Protein AF-A0A1D8IQ84-F1 (afdb_monomer_lite)

pLDDT: mean 81.55, std 20.2, range [34.31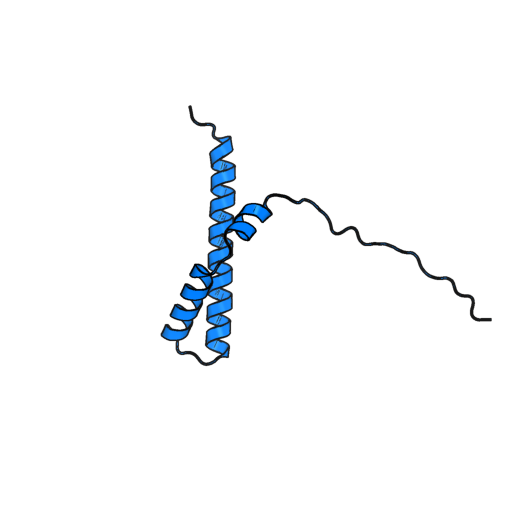, 98.69]

Organism: NCBI:txid2819280

Foldseek 3Di:
DPDPVVVVVVVVLVVLLVVQLVVQLVVQLVVCVVVVHDNVSSNVRSVVSNVPDDVVCSNPVVDDPPDPPDPPDDDPPDPPD

Radius of gyration: 21.8 Å; chains: 1; bounding box: 47×62×40 Å

Sequence (81 aa):
MKPLLSQAGERALAERVRTACREAAVAAYEEAALRGLCAEGALEYALDAIRRLDLETVIETSVSPESPELPGCEPSSDPVG

Structure (mmCIF, N/CA/C/O backbone):
data_AF-A0A1D8IQ84-F1
#
_entry.id   AF-A0A1D8IQ84-F1
#
loop_
_atom_site.group_PDB
_atom_site.id
_atom_site.type_symbol
_atom_site.label_atom_id
_atom_site.label_alt_id
_atom_site.label_comp_id
_atom_site.label_asym_id
_atom_site.label_entity_id
_atom_site.label_seq_id
_atom_site.pdbx_PDB_ins_code
_atom_site.Cartn_x
_atom_site.Cartn_y
_atom_site.Cartn_z
_atom_site.occupancy
_atom_site.B_iso_or_equiv
_atom_site.auth_seq_id
_atom_site.auth_comp_id
_atom_site.auth_asym_id
_atom_site.auth_atom_id
_atom_site.pdbx_PDB_model_num
ATOM 1 N N . MET A 1 1 ? -27.046 14.042 22.324 1.00 47.94 1 MET A N 1
ATOM 2 C CA . MET A 1 1 ? -25.644 13.752 22.700 1.00 47.94 1 MET A CA 1
ATOM 3 C C . MET A 1 1 ? -25.217 12.464 22.007 1.00 47.94 1 MET A C 1
ATOM 5 O O . MET A 1 1 ? -25.769 11.425 22.335 1.00 47.94 1 MET A O 1
ATOM 9 N N . LYS A 1 2 ? -24.322 12.524 21.008 1.00 52.41 2 LYS A N 1
ATOM 10 C CA . LYS A 1 2 ? -23.683 11.325 20.428 1.00 52.41 2 LYS A CA 1
ATOM 11 C C . LYS A 1 2 ? -22.545 10.883 21.366 1.00 52.41 2 LYS A C 1
ATOM 13 O O . LYS A 1 2 ? -21.846 11.765 21.869 1.00 52.41 2 LYS A O 1
ATOM 18 N N . PRO A 1 3 ? -22.372 9.585 21.659 1.00 52.91 3 PRO A N 1
ATOM 19 C CA . PRO A 1 3 ? -21.419 9.139 22.669 1.00 52.91 3 PRO A CA 1
ATOM 20 C C . PRO A 1 3 ? -19.976 9.268 22.158 1.00 52.91 3 PRO A C 1
ATOM 22 O O . PRO A 1 3 ? -19.657 8.866 21.044 1.00 52.91 3 PRO A O 1
ATOM 25 N N . LEU A 1 4 ? -19.080 9.800 22.995 1.00 57.28 4 LEU A N 1
ATOM 26 C CA . LEU A 1 4 ? -17.635 9.923 22.727 1.00 57.28 4 LEU A CA 1
ATOM 27 C C . LEU A 1 4 ? -16.937 8.559 22.538 1.00 57.28 4 LEU A C 1
ATOM 29 O O . LEU A 1 4 ? -15.856 8.496 21.961 1.00 57.28 4 LEU A O 1
ATOM 33 N N . LEU A 1 5 ? -17.581 7.472 22.975 1.00 55.34 5 LEU A N 1
ATOM 34 C CA . LEU A 1 5 ? -17.094 6.099 22.841 1.00 55.34 5 LEU A CA 1
ATOM 35 C C . LEU A 1 5 ? -17.131 5.581 21.388 1.00 55.34 5 LEU A C 1
ATOM 37 O O . LEU A 1 5 ? -16.254 4.798 21.033 1.00 55.34 5 LEU A O 1
ATOM 41 N N . SER A 1 6 ? -18.060 6.036 20.525 1.00 63.50 6 SER A N 1
ATOM 42 C CA . SER A 1 6 ? -18.054 5.616 19.104 1.00 63.50 6 SER A CA 1
ATOM 43 C C . SER A 1 6 ? -16.926 6.292 18.324 1.00 63.50 6 SER A C 1
ATOM 45 O O . SER A 1 6 ? -16.276 5.654 17.504 1.00 63.50 6 SER A O 1
ATOM 47 N N . GLN A 1 7 ? -16.605 7.546 18.659 1.00 71.38 7 GLN A N 1
ATOM 48 C CA . GLN A 1 7 ? -15.561 8.314 17.976 1.00 71.38 7 GLN A CA 1
ATOM 49 C C . GLN A 1 7 ? -14.158 7.737 18.195 1.00 71.38 7 GLN A C 1
ATOM 51 O O . GLN A 1 7 ? -13.327 7.810 17.295 1.00 71.38 7 GLN A O 1
ATOM 56 N N . ALA A 1 8 ? -13.874 7.156 19.366 1.00 77.62 8 ALA A N 1
ATOM 57 C CA . ALA A 1 8 ? -12.585 6.510 19.618 1.00 77.62 8 ALA A CA 1
ATOM 58 C C . ALA A 1 8 ? -12.407 5.246 18.757 1.00 77.62 8 ALA A C 1
ATOM 60 O O . ALA A 1 8 ? -11.340 5.054 18.175 1.00 77.62 8 ALA A O 1
ATOM 61 N N . GLY A 1 9 ? -13.461 4.432 18.621 1.00 84.88 9 GLY A N 1
ATOM 62 C CA . GLY A 1 9 ? -13.464 3.254 17.747 1.00 84.88 9 GLY A CA 1
ATOM 63 C C . GLY A 1 9 ? -13.395 3.620 16.262 1.00 84.88 9 GLY A C 1
ATOM 64 O O . GLY A 1 9 ? -12.573 3.074 15.532 1.00 84.88 9 GLY A O 1
ATOM 65 N N . GLU A 1 10 ? -14.186 4.606 15.829 1.00 88.12 10 GLU A N 1
ATOM 66 C CA . GLU A 1 10 ? -14.160 5.145 14.462 1.00 88.12 10 GLU A CA 1
ATOM 67 C C . GLU A 1 10 ? -12.787 5.738 14.113 1.00 88.12 10 GLU A C 1
ATOM 69 O O . GLU A 1 10 ? -12.262 5.500 13.026 1.00 88.12 10 GLU A O 1
ATOM 74 N N . ARG A 1 11 ? -12.161 6.464 15.050 1.00 90.06 11 ARG A N 1
ATOM 75 C CA . ARG A 1 11 ? -10.806 6.994 14.873 1.00 90.06 11 ARG A CA 1
ATOM 76 C C . ARG A 1 11 ? -9.772 5.879 14.782 1.00 90.06 11 ARG A C 1
ATOM 78 O O . ARG A 1 11 ? -8.949 5.917 13.876 1.00 90.06 11 ARG A O 1
ATOM 85 N N . ALA A 1 12 ? -9.816 4.890 15.674 1.00 89.75 12 ALA A N 1
ATOM 86 C CA . ALA A 1 12 ? -8.899 3.753 15.628 1.00 89.75 12 ALA A CA 1
ATOM 87 C C . ALA A 1 12 ? -9.026 2.979 14.305 1.00 89.75 12 ALA A C 1
ATOM 89 O O . ALA A 1 12 ? -8.018 2.606 13.703 1.00 89.75 12 ALA A O 1
ATOM 90 N N . LEU A 1 13 ? -10.253 2.800 13.808 1.00 91.25 13 LEU A N 1
ATOM 91 C CA . LEU A 1 13 ? -10.500 2.207 12.498 1.00 91.25 13 LEU A CA 1
ATOM 92 C C . LEU A 1 13 ? -9.927 3.067 11.361 1.00 91.25 13 LEU A C 1
ATOM 94 O O . LEU A 1 13 ? -9.214 2.551 10.505 1.00 91.25 13 LEU A O 1
ATOM 98 N N . ALA A 1 14 ? -10.173 4.378 11.364 1.00 93.31 14 ALA A N 1
ATOM 99 C CA . ALA A 1 14 ? -9.631 5.280 10.349 1.00 93.31 14 ALA A CA 1
ATOM 100 C C . ALA A 1 14 ? -8.091 5.293 10.340 1.00 93.31 14 ALA A C 1
ATOM 102 O O . ALA A 1 14 ? -7.468 5.329 9.278 1.00 93.31 14 ALA A O 1
ATOM 103 N N . GLU A 1 15 ? -7.458 5.232 11.514 1.00 94.81 15 GLU A N 1
ATOM 104 C CA . GLU A 1 15 ? -6.001 5.163 11.632 1.00 94.81 15 GLU A CA 1
ATOM 105 C C . GLU A 1 15 ? -5.440 3.833 11.110 1.00 94.81 15 GLU A C 1
ATOM 107 O O . GLU A 1 15 ? -4.400 3.844 10.447 1.00 94.81 15 GLU A O 1
ATOM 112 N N . ARG A 1 16 ? -6.151 2.718 11.320 1.00 93.56 16 ARG A N 1
ATOM 113 C CA . ARG A 1 16 ? -5.827 1.413 10.721 1.00 93.56 16 ARG A CA 1
ATOM 114 C C . ARG A 1 16 ? -5.910 1.442 9.203 1.00 93.56 16 ARG A C 1
ATOM 116 O O . ARG A 1 16 ? -4.934 1.087 8.552 1.00 93.56 16 ARG A O 1
ATOM 123 N N . VAL A 1 17 ? -7.018 1.933 8.644 1.00 95.00 17 VAL A N 1
ATOM 124 C CA . VAL A 1 17 ? -7.185 2.071 7.187 1.00 95.00 17 VAL A CA 1
ATOM 125 C C . VAL A 1 17 ? -6.063 2.927 6.601 1.00 95.00 17 VAL A C 1
ATOM 127 O O . VAL A 1 17 ? -5.423 2.537 5.628 1.00 95.00 17 VAL A O 1
ATOM 130 N N . ARG A 1 18 ? -5.747 4.064 7.233 1.00 97.12 18 ARG A N 1
ATOM 131 C CA . ARG A 1 18 ? -4.635 4.928 6.810 1.00 97.12 18 ARG A CA 1
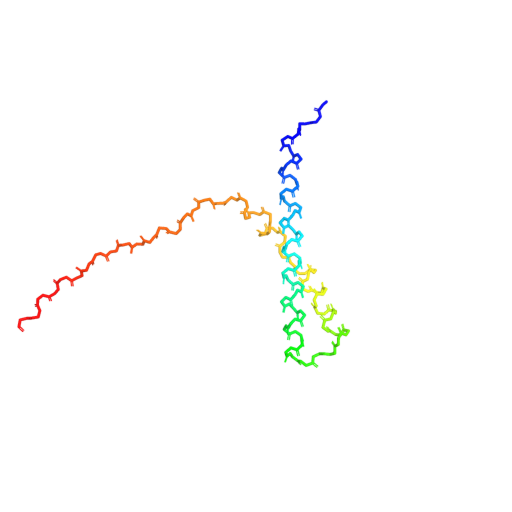ATOM 132 C C . ARG A 1 18 ? -3.292 4.196 6.821 1.00 97.12 18 ARG A C 1
ATOM 134 O O . ARG A 1 18 ? -2.477 4.417 5.928 1.00 97.12 18 ARG A O 1
ATOM 141 N N . THR A 1 19 ? -3.037 3.378 7.837 1.00 96.94 19 THR A N 1
ATOM 142 C CA . THR A 1 19 ? -1.809 2.583 7.927 1.00 96.94 19 THR A CA 1
ATOM 143 C C . THR A 1 19 ? -1.745 1.519 6.840 1.00 96.94 19 THR A C 1
ATOM 145 O O . THR A 1 19 ? -0.750 1.494 6.123 1.00 96.94 19 THR A O 1
ATOM 148 N N . ALA A 1 20 ? -2.821 0.766 6.624 1.00 97.19 20 ALA A N 1
ATOM 149 C CA . ALA A 1 20 ? -2.886 -0.251 5.580 1.00 97.19 20 ALA A CA 1
ATOM 150 C C . ALA A 1 20 ? -2.684 0.346 4.173 1.00 97.19 20 ALA A C 1
ATOM 152 O O . ALA A 1 20 ? -1.885 -0.164 3.391 1.00 97.19 20 ALA A O 1
ATOM 153 N N . CYS A 1 21 ? -3.311 1.490 3.867 1.00 98.19 21 CYS A N 1
ATOM 154 C CA . CYS A 1 21 ? -3.085 2.191 2.598 1.00 98.19 21 CYS A CA 1
AT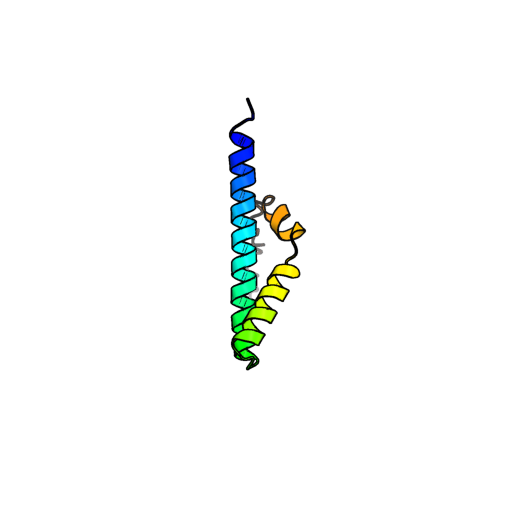OM 155 C C . CYS A 1 21 ? -1.625 2.632 2.425 1.00 98.19 21 CYS A C 1
ATOM 157 O O . CYS A 1 21 ? -1.067 2.512 1.336 1.00 98.19 21 CYS A O 1
ATOM 159 N N . ARG A 1 22 ? -0.997 3.157 3.487 1.00 98.50 22 ARG A N 1
ATOM 160 C CA . ARG A 1 22 ? 0.404 3.599 3.443 1.00 98.50 22 ARG A CA 1
ATOM 161 C C . ARG A 1 22 ? 1.344 2.423 3.190 1.00 98.50 22 ARG A C 1
ATOM 163 O O . ARG A 1 22 ? 2.235 2.539 2.358 1.00 98.50 22 ARG A O 1
ATOM 170 N N . GLU A 1 23 ? 1.148 1.320 3.901 1.00 98.31 23 GLU A N 1
ATOM 171 C CA . GLU A 1 23 ? 1.975 0.118 3.773 1.00 98.31 23 GLU A CA 1
ATOM 172 C C . GLU A 1 23 ? 1.848 -0.498 2.380 1.00 98.31 23 GLU A C 1
ATOM 174 O O . GLU A 1 23 ? 2.866 -0.745 1.736 1.00 98.31 23 GLU A O 1
ATOM 179 N N . ALA A 1 24 ? 0.620 -0.637 1.870 1.00 98.31 24 ALA A N 1
ATOM 180 C CA . ALA A 1 24 ? 0.377 -1.120 0.514 1.00 98.31 24 ALA A CA 1
ATOM 181 C C . ALA A 1 24 ? 1.059 -0.238 -0.543 1.00 98.31 24 ALA A C 1
ATOM 183 O O . ALA A 1 24 ? 1.698 -0.754 -1.457 1.00 98.31 24 ALA A O 1
ATOM 184 N N . ALA A 1 25 ? 0.970 1.089 -0.401 1.00 98.50 25 ALA A N 1
ATOM 185 C CA . ALA A 1 25 ? 1.588 2.022 -1.337 1.00 98.50 25 ALA A CA 1
ATOM 186 C C . ALA A 1 25 ? 3.119 1.931 -1.336 1.00 98.50 25 ALA A C 1
ATOM 188 O O . ALA A 1 25 ? 3.727 1.882 -2.403 1.00 98.50 25 ALA A O 1
ATOM 189 N N . VAL A 1 26 ? 3.741 1.906 -0.152 1.00 98.69 26 VAL A N 1
ATOM 190 C CA . VAL A 1 26 ? 5.203 1.823 -0.017 1.00 98.69 26 VAL A CA 1
ATOM 191 C C . VAL A 1 26 ? 5.714 0.505 -0.591 1.00 98.69 26 VAL A C 1
ATOM 193 O O . VAL A 1 26 ? 6.584 0.529 -1.458 1.00 98.69 26 VAL A O 1
ATOM 196 N N . ALA A 1 27 ? 5.124 -0.622 -0.183 1.00 98.56 27 ALA A N 1
ATOM 197 C CA . ALA A 1 27 ? 5.539 -1.941 -0.651 1.00 98.56 27 ALA A CA 1
ATOM 198 C C . ALA A 1 27 ? 5.424 -2.066 -2.177 1.00 98.56 27 ALA A C 1
ATOM 200 O O . ALA A 1 27 ? 6.348 -2.535 -2.839 1.00 98.56 27 ALA A O 1
ATOM 201 N N . ALA A 1 28 ? 4.318 -1.590 -2.751 1.00 98.62 28 ALA A N 1
ATOM 202 C CA . ALA A 1 28 ? 4.106 -1.622 -4.190 1.00 98.62 28 ALA A CA 1
ATOM 203 C C . ALA A 1 28 ? 5.067 -0.689 -4.944 1.00 98.62 28 ALA A C 1
ATOM 205 O O . ALA A 1 28 ? 5.595 -1.074 -5.984 1.00 98.62 28 ALA A O 1
ATOM 206 N N . TYR A 1 29 ? 5.343 0.514 -4.432 1.00 98.69 29 TYR A N 1
ATOM 207 C CA . TYR A 1 29 ? 6.304 1.427 -5.057 1.00 98.69 29 TYR A CA 1
ATOM 208 C C . TYR A 1 29 ? 7.723 0.837 -5.069 1.00 98.69 29 TYR A C 1
ATOM 210 O O . TYR A 1 29 ? 8.414 0.893 -6.087 1.00 98.69 29 TYR A O 1
ATOM 218 N N . GLU A 1 30 ? 8.152 0.237 -3.956 1.00 98.44 30 GLU A N 1
ATOM 219 C CA . GLU A 1 30 ? 9.447 -0.441 -3.845 1.00 98.44 30 GLU A CA 1
ATOM 220 C C . GLU A 1 30 ? 9.527 -1.654 -4.780 1.00 98.44 30 GLU A C 1
ATOM 222 O O . GLU A 1 30 ? 10.509 -1.813 -5.506 1.00 98.44 30 GLU A O 1
ATOM 227 N N . GLU A 1 31 ? 8.471 -2.469 -4.841 1.00 98.62 31 GLU A N 1
ATOM 228 C CA . GLU A 1 31 ? 8.374 -3.587 -5.781 1.00 98.62 31 GLU A CA 1
ATOM 229 C C . GLU A 1 31 ? 8.454 -3.110 -7.240 1.00 98.62 31 GLU A C 1
ATOM 231 O O . GLU A 1 31 ? 9.184 -3.680 -8.054 1.00 98.62 31 GLU A O 1
ATOM 236 N N . ALA A 1 32 ? 7.732 -2.046 -7.584 1.00 98.38 32 ALA A N 1
ATOM 237 C CA . ALA A 1 32 ? 7.757 -1.450 -8.911 1.00 98.38 32 ALA A CA 1
ATOM 238 C C . ALA A 1 32 ? 9.152 -0.928 -9.285 1.00 98.38 32 ALA A C 1
ATOM 240 O O . ALA A 1 32 ? 9.609 -1.146 -10.411 1.00 98.38 32 ALA A O 1
ATOM 241 N N . ALA A 1 33 ? 9.854 -0.298 -8.341 1.00 96.19 33 ALA A N 1
ATOM 242 C CA . ALA A 1 33 ? 11.229 0.147 -8.534 1.00 96.19 33 ALA A CA 1
ATOM 243 C C . ALA A 1 33 ? 12.182 -1.040 -8.760 1.00 96.19 33 ALA A C 1
ATOM 245 O O . ALA A 1 33 ? 13.004 -0.996 -9.675 1.00 96.19 33 ALA A O 1
ATOM 246 N N . LEU A 1 34 ? 12.031 -2.135 -8.002 1.00 98.12 34 LEU A N 1
ATOM 247 C CA . LEU A 1 34 ? 12.790 -3.378 -8.211 1.00 98.12 34 LEU A CA 1
ATOM 248 C C . LEU A 1 34 ? 12.519 -4.005 -9.586 1.00 98.12 34 LEU A C 1
ATOM 250 O O . LEU A 1 34 ? 13.421 -4.574 -10.198 1.00 98.12 34 LEU A O 1
ATOM 254 N N . ARG A 1 35 ? 11.293 -3.866 -10.098 1.00 97.56 35 ARG A N 1
ATOM 255 C CA . ARG A 1 35 ? 10.898 -4.285 -11.453 1.00 97.56 35 ARG A CA 1
ATOM 256 C C . ARG A 1 35 ? 11.406 -3.340 -12.553 1.00 97.56 35 ARG A C 1
ATOM 258 O O . ARG A 1 35 ? 11.199 -3.626 -13.730 1.00 97.56 35 ARG A O 1
ATOM 265 N N . GLY A 1 36 ? 12.074 -2.242 -12.196 1.00 98.06 36 GLY A N 1
ATOM 266 C CA . GLY A 1 36 ? 12.659 -1.285 -13.137 1.00 98.06 36 GLY A CA 1
ATOM 267 C C . GLY A 1 36 ? 11.659 -0.292 -13.730 1.00 98.06 36 GLY A C 1
ATOM 268 O O . GLY A 1 36 ? 11.941 0.302 -14.771 1.00 98.06 36 GLY A O 1
ATOM 269 N N . LEU A 1 37 ? 10.493 -0.109 -13.103 1.00 98.31 37 LEU A N 1
ATOM 270 C CA . LEU A 1 37 ? 9.544 0.915 -13.531 1.00 98.31 37 LEU A CA 1
ATOM 271 C C . LEU A 1 37 ? 10.111 2.317 -13.271 1.00 98.31 37 LEU A C 1
ATOM 273 O O . LEU A 1 37 ? 10.835 2.558 -12.303 1.00 98.31 37 LEU A O 1
ATOM 277 N N . CYS A 1 38 ? 9.766 3.260 -14.149 1.00 98.31 38 CYS A N 1
ATOM 278 C CA . CYS A 1 38 ? 10.033 4.673 -13.906 1.00 98.31 38 CYS A CA 1
ATOM 279 C C . CYS A 1 38 ? 9.194 5.185 -12.720 1.00 98.31 38 CYS A C 1
ATOM 281 O O . CYS A 1 38 ? 8.257 4.524 -12.276 1.00 98.31 38 CYS A O 1
ATOM 283 N N . ALA A 1 39 ? 9.496 6.388 -12.224 1.00 97.88 39 ALA A N 1
ATOM 284 C CA . ALA A 1 39 ? 8.816 6.948 -11.053 1.00 97.88 39 ALA A CA 1
ATOM 285 C C . ALA A 1 39 ? 7.288 7.076 -11.232 1.00 97.88 39 ALA A C 1
ATOM 287 O O . ALA A 1 39 ? 6.538 6.802 -10.300 1.00 97.88 39 ALA A O 1
ATOM 288 N N . GLU A 1 40 ? 6.824 7.451 -12.428 1.00 98.44 40 GLU A N 1
ATOM 289 C CA . GLU A 1 40 ? 5.392 7.541 -12.747 1.00 98.44 40 GLU A CA 1
ATOM 290 C C . GLU A 1 40 ? 4.732 6.157 -12.758 1.00 98.44 40 GLU A C 1
ATOM 292 O O . GLU A 1 40 ? 3.727 5.955 -12.083 1.00 98.44 40 GLU A O 1
ATOM 297 N N . GLY A 1 41 ? 5.350 5.171 -13.416 1.00 98.31 41 GLY A N 1
ATOM 298 C CA . GLY A 1 41 ? 4.843 3.797 -13.419 1.00 9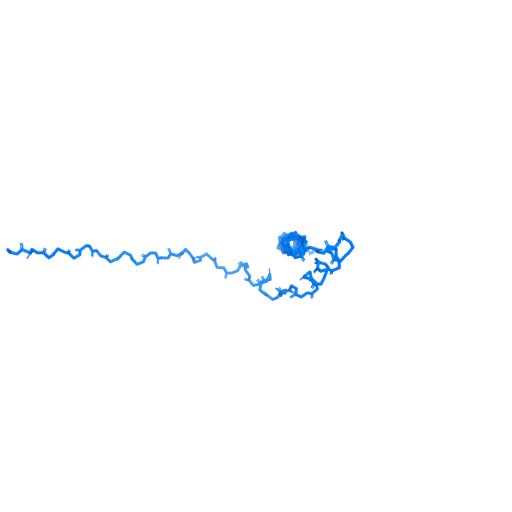8.31 41 GLY A CA 1
ATOM 299 C C . GLY A 1 41 ? 4.833 3.163 -12.023 1.00 98.31 41 GLY A C 1
ATOM 300 O O . GLY A 1 41 ? 3.900 2.442 -11.674 1.00 98.31 41 GLY A O 1
ATOM 301 N N . ALA A 1 42 ? 5.830 3.464 -11.187 1.00 98.50 42 ALA A N 1
ATOM 302 C CA . ALA A 1 42 ? 5.856 3.021 -9.796 1.00 98.50 42 ALA A CA 1
ATOM 303 C C . ALA A 1 42 ? 4.760 3.686 -8.950 1.00 98.50 42 ALA A C 1
ATOM 305 O O . ALA A 1 42 ? 4.150 3.028 -8.105 1.00 98.50 42 ALA A O 1
ATOM 306 N N . LEU A 1 43 ? 4.459 4.964 -9.205 1.00 98.50 43 LEU A N 1
ATOM 307 C CA . LEU A 1 43 ? 3.344 5.662 -8.570 1.00 98.50 43 LEU A CA 1
ATOM 308 C C . LEU A 1 43 ? 1.995 5.054 -8.973 1.00 98.50 43 LEU A C 1
ATOM 310 O O . LEU A 1 43 ? 1.164 4.795 -8.104 1.00 98.50 43 LEU A O 1
ATOM 314 N N . GLU A 1 44 ? 1.771 4.801 -10.263 1.00 98.50 44 GLU A N 1
ATOM 315 C CA . GLU A 1 44 ? 0.542 4.165 -10.748 1.00 98.50 44 GLU A CA 1
ATOM 316 C C . GLU A 1 44 ? 0.344 2.777 -10.134 1.00 98.50 44 GLU A C 1
ATOM 318 O O . GLU A 1 44 ? -0.748 2.468 -9.653 1.00 98.50 44 GLU A O 1
ATOM 323 N N . TYR A 1 45 ? 1.411 1.975 -10.067 1.00 98.56 45 TYR A N 1
ATOM 324 C CA . TYR A 1 45 ? 1.381 0.653 -9.444 1.00 98.56 45 TYR A CA 1
ATOM 325 C C . TYR A 1 45 ? 1.043 0.728 -7.944 1.00 98.56 45 TYR A C 1
ATOM 327 O O . TYR A 1 45 ? 0.209 -0.038 -7.459 1.00 98.56 45 TYR A O 1
ATOM 335 N N . ALA A 1 46 ? 1.606 1.696 -7.214 1.00 98.62 46 ALA A N 1
ATOM 336 C CA . ALA A 1 46 ? 1.272 1.932 -5.811 1.00 98.62 46 ALA A CA 1
ATOM 337 C C . ALA A 1 46 ? -0.188 2.371 -5.599 1.00 98.62 46 ALA A C 1
ATOM 339 O O . ALA A 1 46 ? -0.847 1.920 -4.660 1.00 98.62 46 ALA A O 1
ATOM 340 N N . LEU A 1 47 ? -0.728 3.217 -6.483 1.00 98.69 47 LEU A N 1
ATOM 341 C CA . LEU A 1 47 ? -2.140 3.611 -6.441 1.00 98.69 47 LEU A CA 1
ATOM 342 C C . LEU A 1 47 ? -3.068 2.427 -6.730 1.00 98.69 47 LEU A C 1
ATOM 344 O O . LEU A 1 47 ? -4.102 2.286 -6.076 1.00 98.69 47 LEU A O 1
ATOM 348 N N . ASP A 1 48 ? -2.700 1.562 -7.672 1.00 98.50 48 ASP A N 1
ATOM 349 C CA . ASP A 1 48 ? -3.430 0.326 -7.949 1.00 98.50 48 ASP A CA 1
ATOM 350 C C . ASP A 1 48 ? -3.421 -0.635 -6.758 1.00 98.50 48 ASP A C 1
ATOM 352 O O . ASP A 1 48 ? -4.457 -1.230 -6.454 1.00 98.50 48 ASP A O 1
ATOM 356 N N . ALA A 1 49 ? -2.303 -0.742 -6.038 1.00 98.38 49 ALA A N 1
ATOM 357 C CA . ALA A 1 49 ? -2.227 -1.529 -4.812 1.00 98.38 49 ALA A CA 1
ATOM 358 C C . ALA A 1 49 ? -3.185 -1.001 -3.731 1.00 98.38 49 ALA A C 1
ATOM 360 O O . ALA A 1 49 ? -3.920 -1.786 -3.136 1.00 98.38 49 ALA A O 1
ATOM 361 N N . ILE A 1 50 ? -3.262 0.323 -3.536 1.00 98.19 50 ILE A N 1
ATOM 362 C CA . ILE A 1 50 ? -4.244 0.928 -2.618 1.00 98.19 50 ILE A CA 1
ATOM 363 C C . ILE A 1 50 ? -5.682 0.603 -3.055 1.00 98.19 50 ILE A C 1
ATOM 365 O O . ILE A 1 50 ? -6.510 0.253 -2.219 1.00 98.19 50 ILE A O 1
ATOM 369 N N . ARG A 1 51 ? -6.001 0.699 -4.355 1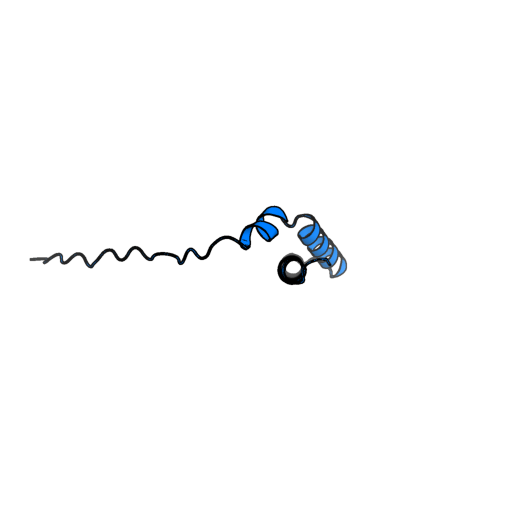.00 97.62 51 ARG A N 1
ATOM 370 C CA . ARG A 1 51 ? -7.355 0.416 -4.882 1.00 97.62 51 ARG A CA 1
ATOM 371 C C . ARG A 1 51 ? -7.787 -1.037 -4.682 1.00 97.62 51 ARG A C 1
ATOM 373 O O . ARG A 1 51 ? -8.983 -1.298 -4.609 1.00 97.62 51 ARG A O 1
ATOM 380 N N . ARG A 1 52 ? -6.829 -1.966 -4.641 1.00 97.06 52 ARG A N 1
ATOM 381 C CA . ARG A 1 52 ? -7.057 -3.408 -4.461 1.00 97.06 52 ARG A CA 1
ATOM 382 C C . ARG A 1 52 ? -6.965 -3.856 -3.003 1.00 97.06 52 ARG A C 1
ATOM 384 O O . ARG A 1 52 ? -7.107 -5.047 -2.747 1.00 97.06 52 ARG A O 1
ATOM 391 N N . LEU A 1 53 ? -6.708 -2.935 -2.071 1.00 96.31 53 LEU A N 1
ATOM 392 C CA . LEU A 1 53 ? -6.622 -3.246 -0.652 1.00 96.31 53 LEU A CA 1
ATOM 393 C C . LEU A 1 53 ? -7.936 -3.873 -0.172 1.00 96.31 53 LEU A C 1
ATOM 395 O O . LEU A 1 53 ? -9.012 -3.303 -0.360 1.00 96.31 53 LEU A O 1
ATOM 399 N N . ASP A 1 54 ? -7.837 -5.038 0.460 1.00 94.25 54 ASP A N 1
ATOM 400 C CA . ASP A 1 54 ? -8.991 -5.736 1.014 1.00 94.25 54 ASP A CA 1
ATOM 401 C C . ASP A 1 54 ? -9.440 -5.059 2.315 1.00 94.25 54 ASP A C 1
ATOM 403 O O . ASP A 1 54 ? -8.886 -5.288 3.392 1.00 94.25 54 ASP A O 1
ATOM 407 N N . LEU A 1 55 ? -10.441 -4.187 2.207 1.00 92.12 55 LEU A N 1
ATOM 408 C CA . LEU A 1 55 ? -10.937 -3.423 3.345 1.00 92.12 55 LEU A CA 1
ATOM 409 C C . LEU A 1 55 ? -11.622 -4.294 4.401 1.00 92.12 55 LEU A C 1
ATOM 411 O O . LEU A 1 55 ? -11.610 -3.896 5.563 1.00 92.12 55 LEU A O 1
ATOM 415 N N . GLU A 1 56 ? -12.171 -5.456 4.041 1.00 91.94 56 GLU A N 1
ATOM 416 C CA . GLU A 1 56 ? -12.856 -6.322 5.004 1.00 91.94 56 GLU A CA 1
ATOM 417 C C . GLU A 1 56 ? -11.845 -6.855 6.021 1.00 91.94 56 GLU A C 1
ATOM 419 O O . GLU A 1 56 ? -11.992 -6.643 7.224 1.00 91.94 56 GLU A O 1
ATOM 424 N N . THR A 1 57 ? -10.712 -7.372 5.539 1.00 90.38 57 THR A N 1
ATOM 425 C CA . THR A 1 57 ? -9.607 -7.819 6.408 1.00 90.38 57 THR A CA 1
ATOM 426 C C . THR A 1 57 ? -9.057 -6.680 7.276 1.00 90.38 57 THR A C 1
ATOM 428 O O . THR A 1 57 ? -8.783 -6.846 8.474 1.00 90.38 57 THR A O 1
ATOM 431 N N . VAL A 1 58 ? -8.954 -5.477 6.696 1.00 89.94 58 VAL A N 1
ATOM 432 C CA . VAL A 1 58 ? -8.486 -4.273 7.390 1.00 89.94 58 VAL A CA 1
ATOM 433 C C . VAL A 1 58 ? -9.480 -3.812 8.448 1.00 89.94 58 VAL A C 1
ATOM 435 O O . VAL A 1 58 ? -9.035 -3.161 9.388 1.00 89.94 58 VAL A O 1
ATOM 438 N N . ILE A 1 59 ? -10.771 -4.148 8.355 1.00 88.75 59 ILE A N 1
ATOM 439 C CA . ILE A 1 59 ? -11.818 -3.825 9.338 1.00 88.75 59 ILE A CA 1
ATOM 440 C C . ILE A 1 59 ? -11.929 -4.926 10.407 1.00 88.75 59 ILE A C 1
ATOM 442 O O . ILE A 1 59 ? -11.968 -4.599 11.596 1.00 88.75 59 ILE A O 1
ATOM 446 N N . GLU A 1 60 ? -11.861 -6.203 10.031 1.00 83.62 60 GLU A N 1
ATOM 447 C CA . GLU A 1 60 ? -12.040 -7.367 10.918 1.00 83.62 60 GLU A CA 1
ATOM 448 C C . GLU A 1 60 ? -10.898 -7.578 11.928 1.00 83.62 60 GLU A C 1
ATOM 450 O O . GLU A 1 60 ? -11.140 -8.039 13.043 1.00 83.62 60 GLU A O 1
ATOM 455 N N . THR A 1 61 ? -9.674 -7.131 11.617 1.00 66.25 61 THR A N 1
ATOM 456 C CA . THR A 1 61 ? -8.467 -7.269 12.474 1.00 66.25 61 THR A CA 1
ATOM 457 C C . THR A 1 61 ? -8.602 -6.672 13.902 1.00 66.25 61 THR A C 1
ATOM 459 O O . THR A 1 61 ? -7.731 -6.853 14.748 1.00 66.25 61 THR A O 1
ATOM 462 N N . SER A 1 62 ? -9.701 -5.985 14.243 1.00 56.53 62 SER A N 1
ATOM 463 C CA . SER A 1 62 ? -9.995 -5.558 15.626 1.00 56.53 62 SER A CA 1
ATOM 464 C C . SER A 1 62 ? -10.474 -6.674 16.562 1.00 56.53 62 SER A C 1
ATOM 466 O O . SER A 1 62 ? -10.628 -6.415 17.755 1.00 56.53 62 SER A O 1
ATOM 468 N N . VAL A 1 63 ? -10.717 -7.888 16.062 1.00 50.25 63 VAL A N 1
ATOM 469 C CA . VAL A 1 63 ? -11.156 -9.023 16.884 1.00 50.25 63 VAL A CA 1
ATOM 470 C C . VAL A 1 63 ? -10.161 -10.172 16.755 1.00 50.25 63 VAL A C 1
ATOM 472 O O . VAL A 1 63 ? -10.414 -11.101 16.009 1.00 50.25 63 VAL A O 1
ATOM 475 N N . SER A 1 64 ? -9.041 -10.112 17.481 1.00 34.31 64 SER A N 1
ATOM 476 C CA . SER A 1 64 ? -8.560 -11.284 18.233 1.00 34.31 64 SER A CA 1
ATOM 477 C C . SER A 1 64 ? -7.355 -10.950 19.126 1.00 34.31 64 SER A C 1
ATOM 479 O O . SER A 1 64 ? -6.276 -10.645 18.616 1.00 34.31 64 SER A O 1
ATOM 481 N N . PRO A 1 65 ? -7.475 -11.038 20.464 1.00 46.56 65 PRO A N 1
ATOM 482 C CA . PRO A 1 65 ? -6.360 -11.399 21.320 1.00 46.56 65 PRO A CA 1
ATOM 483 C C . PRO A 1 65 ? -6.254 -12.931 21.369 1.00 46.56 65 PRO A C 1
ATOM 485 O O . PRO A 1 65 ? -6.471 -13.530 22.419 1.00 46.56 65 PRO A O 1
ATOM 488 N N . GLU A 1 66 ? -5.943 -13.583 20.251 1.00 43.56 66 GLU A N 1
ATOM 489 C CA . GLU A 1 66 ? -5.458 -14.962 20.292 1.00 43.56 66 GLU A CA 1
ATOM 490 C C . GLU A 1 66 ? -3.940 -14.936 20.161 1.00 43.56 66 GLU A C 1
ATOM 492 O O . GLU A 1 66 ? -3.347 -14.848 19.087 1.00 43.56 66 GLU A O 1
ATOM 497 N N . SER A 1 67 ? -3.306 -14.916 21.333 1.00 42.00 67 SER A N 1
ATOM 498 C CA . SER A 1 67 ? -1.920 -15.322 21.503 1.00 42.00 67 SER A CA 1
ATOM 499 C C . SER A 1 67 ? -1.692 -16.622 20.728 1.00 42.00 67 SER A C 1
ATOM 501 O O . SER A 1 67 ? -2.480 -17.552 20.904 1.00 42.00 67 SER A O 1
ATOM 503 N N . PRO A 1 68 ? -0.627 -16.745 19.920 1.00 49.50 68 PRO A N 1
ATOM 504 C CA . PRO A 1 68 ? -0.238 -18.046 19.413 1.00 49.50 68 PRO A CA 1
ATOM 505 C C . PRO A 1 68 ? 0.152 -18.910 20.617 1.00 49.50 68 PRO A C 1
ATOM 507 O O . PRO A 1 68 ? 1.224 -18.741 21.202 1.00 49.50 68 PRO A O 1
ATOM 510 N N . GLU A 1 69 ? -0.749 -19.803 21.02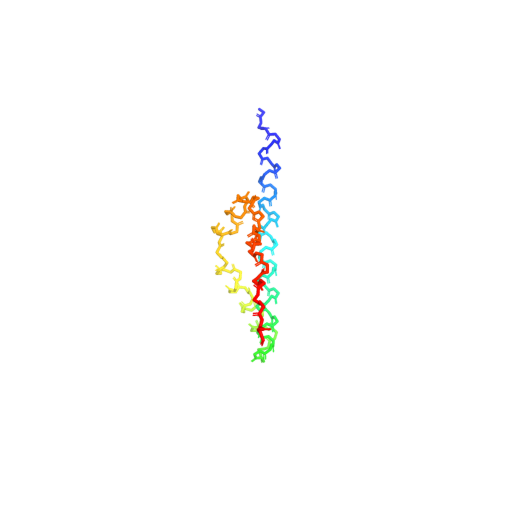7 1.00 48.22 69 GLU A N 1
ATOM 511 C CA . GLU A 1 69 ? -0.416 -20.906 21.913 1.00 48.22 69 GLU A CA 1
ATOM 512 C C . GLU A 1 69 ? 0.616 -21.759 21.181 1.00 48.22 69 GLU A C 1
ATOM 514 O O . GLU A 1 69 ? 0.325 -22.460 20.214 1.00 48.22 69 GLU A O 1
ATOM 519 N N . LEU A 1 70 ? 1.864 -21.639 21.623 1.00 58.53 70 LEU A N 1
ATOM 520 C CA . LEU A 1 70 ? 2.906 -22.606 21.337 1.00 58.53 70 LEU A CA 1
ATOM 521 C C . LEU A 1 70 ? 2.408 -23.975 21.821 1.00 58.53 70 LEU A C 1
ATOM 523 O O . LEU A 1 70 ? 2.204 -24.128 23.029 1.00 58.53 70 LEU A O 1
ATOM 527 N N . PRO A 1 71 ? 2.279 -25.000 20.962 1.00 57.28 71 PRO A N 1
ATOM 528 C CA . PRO A 1 71 ? 2.251 -26.358 21.459 1.00 57.28 71 PRO A CA 1
ATOM 529 C C . PRO A 1 71 ? 3.663 -26.687 21.948 1.00 57.28 71 PRO A C 1
ATOM 531 O O . PRO A 1 71 ? 4.530 -27.137 21.199 1.00 57.28 71 PRO A O 1
ATOM 534 N N . GLY A 1 72 ? 3.894 -26.437 23.235 1.00 56.50 72 GLY A N 1
ATOM 535 C CA . GLY A 1 72 ? 4.871 -27.196 23.988 1.00 56.50 72 GLY A CA 1
ATOM 536 C C . GLY A 1 72 ? 4.432 -28.655 23.960 1.00 56.50 72 GLY A C 1
ATOM 537 O O . GLY A 1 72 ? 3.456 -29.027 24.604 1.00 56.50 72 GLY A O 1
ATOM 538 N N . CYS A 1 73 ? 5.136 -29.473 23.186 1.00 42.50 73 CYS A N 1
ATOM 539 C CA . CYS A 1 73 ? 5.186 -30.902 23.425 1.00 42.50 73 CYS A CA 1
ATOM 540 C C . CYS A 1 73 ? 6.641 -31.257 23.716 1.00 42.50 73 CYS A C 1
ATOM 542 O O . CYS A 1 73 ? 7.566 -30.866 23.008 1.00 42.50 73 CYS A O 1
ATOM 544 N N . GLU A 1 74 ? 6.784 -31.889 24.864 1.00 56.94 74 GLU A N 1
ATOM 545 C CA . GLU A 1 74 ? 7.968 -32.064 25.688 1.00 56.94 74 GLU A CA 1
ATOM 546 C C . GLU A 1 74 ? 9.013 -33.000 25.045 1.00 56.94 74 GLU A C 1
ATOM 548 O O . GLU A 1 74 ? 8.710 -33.699 24.075 1.00 56.94 74 GLU A O 1
ATOM 553 N N . PRO A 1 75 ? 10.268 -33.009 25.538 1.00 61.19 75 PRO A N 1
ATOM 554 C CA . PRO A 1 75 ? 11.354 -33.750 24.903 1.00 61.19 75 PRO A CA 1
ATOM 555 C C . PRO A 1 75 ? 11.128 -35.267 24.958 1.00 61.19 75 PRO A C 1
ATOM 557 O O . PRO A 1 75 ? 11.000 -35.843 26.040 1.00 61.19 75 PRO A O 1
ATOM 560 N N . SER A 1 76 ? 11.173 -35.923 23.790 1.00 59.66 76 SER A N 1
ATOM 561 C CA . SER A 1 76 ? 11.340 -37.379 23.709 1.00 59.66 76 SER A CA 1
ATOM 562 C C . SER A 1 76 ? 12.680 -37.746 24.340 1.00 59.66 76 SER A C 1
ATOM 564 O O . SER A 1 76 ? 13.747 -37.482 23.785 1.00 59.66 76 SER A O 1
ATOM 566 N N . SER A 1 77 ? 12.620 -38.304 25.546 1.00 60.84 77 SER A N 1
ATOM 567 C CA . SER A 1 77 ? 13.730 -39.035 26.140 1.00 60.84 77 SER A CA 1
ATOM 568 C C . SER A 1 77 ? 13.767 -40.414 25.495 1.00 60.84 77 SER A C 1
ATOM 570 O O . SER A 1 77 ? 13.098 -41.327 25.969 1.00 60.84 77 SER A O 1
ATOM 572 N N . ASP A 1 78 ? 14.548 -40.571 24.432 1.00 64.62 78 ASP A N 1
ATOM 573 C CA . ASP A 1 78 ? 14.929 -41.892 23.939 1.00 64.62 78 ASP A CA 1
ATOM 574 C C . ASP A 1 78 ? 16.301 -42.260 24.530 1.00 64.62 78 ASP A C 1
ATOM 576 O O . ASP A 1 78 ? 17.306 -41.633 24.179 1.00 64.62 78 ASP A O 1
ATOM 580 N N . PRO A 1 79 ? 16.402 -43.256 25.430 1.00 67.94 79 PRO A N 1
ATOM 581 C CA . PRO A 1 79 ? 17.689 -43.857 25.735 1.00 67.94 79 PRO A CA 1
ATOM 582 C C . PRO A 1 79 ? 18.118 -44.694 24.524 1.00 67.94 79 PRO A C 1
ATOM 584 O O . PRO A 1 79 ? 17.601 -45.787 24.295 1.00 67.94 79 PRO A O 1
ATOM 587 N N . VAL A 1 80 ? 19.069 -44.188 23.736 1.00 68.06 80 VAL A N 1
ATOM 588 C CA . VAL A 1 80 ? 19.834 -45.044 22.821 1.00 68.06 80 VAL A CA 1
ATOM 589 C C . VAL A 1 80 ? 20.753 -45.895 23.693 1.00 68.06 80 VAL A C 1
ATOM 591 O O . VAL A 1 80 ? 21.632 -45.361 24.373 1.00 68.06 80 VAL A O 1
ATOM 594 N N . GLY A 1 81 ? 20.458 -47.196 23.735 1.00 52.44 81 GLY A N 1
ATOM 595 C CA . GLY A 1 81 ? 21.272 -48.215 24.399 1.00 52.44 81 GLY A CA 1
ATOM 596 C C . GLY A 1 81 ? 22.640 -48.409 23.763 1.00 52.44 81 GLY A C 1
ATOM 597 O O . GLY A 1 81 ? 22.809 -48.059 22.573 1.00 52.44 81 GLY A O 1
#

Secondary structure (DSSP, 8-state):
---HHHHHHHHHHHHHHHHHHHHHHHHHHHHHHHTT--HHHHHHHHHHHHHT--HHHHHHTTS------------------